Protein AF-A0A5D4RB36-F1 (afdb_monomer_lite)

Organism: NCBI:txid324767

Secondary structure (DSSP, 8-state):
--S-SHHHHHHHHHHHHHHHHHHHHHH---GGG--HHHHHHHHHHHHHHHHHHHHHHHHHHHHTT-

Structur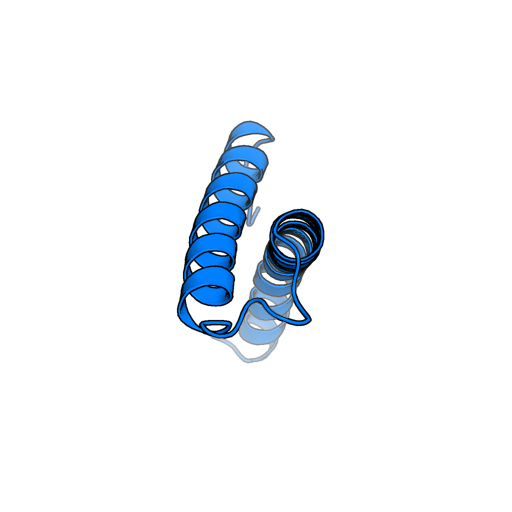e (mmCIF, N/CA/C/O backbone):
data_AF-A0A5D4RB36-F1
#
_entry.id   AF-A0A5D4RB36-F1
#
loop_
_atom_site.group_PDB
_atom_site.id
_atom_site.type_symbol
_atom_site.label_atom_id
_atom_site.label_alt_id
_atom_site.label_comp_id
_atom_site.label_asym_id
_atom_site.label_entity_id
_atom_site.label_seq_id
_atom_site.pdbx_PDB_ins_code
_atom_site.Cartn_x
_atom_site.Cartn_y
_atom_site.Cartn_z
_atom_site.occupancy
_atom_site.B_iso_or_equiv
_atom_site.auth_seq_id
_atom_site.auth_comp_id
_atom_site.auth_asym_id
_atom_site.auth_atom_id
_atom_site.pdbx_PDB_model_num
ATOM 1 N N . MET A 1 1 ? 5.452 3.245 -18.252 1.00 64.44 1 MET A N 1
ATOM 2 C CA . MET A 1 1 ? 5.699 3.036 -16.805 1.00 64.44 1 MET A CA 1
ATOM 3 C C . MET A 1 1 ? 4.556 2.210 -16.233 1.00 64.44 1 MET A C 1
ATOM 5 O O . MET A 1 1 ? 3.490 2.229 -16.827 1.00 64.44 1 MET A O 1
ATOM 9 N N . PHE A 1 2 ? 4.771 1.442 -15.159 1.00 71.69 2 PHE A N 1
ATOM 10 C CA . PHE A 1 2 ? 3.701 0.626 -14.551 1.00 71.69 2 PHE A CA 1
ATOM 11 C C . PHE A 1 2 ? 2.518 1.492 -14.071 1.00 71.69 2 PHE A C 1
ATOM 13 O O . PHE A 1 2 ? 1.375 1.067 -14.152 1.00 71.69 2 PHE A O 1
ATOM 20 N N . TYR A 1 3 ? 2.805 2.735 -13.676 1.00 83.88 3 TYR A N 1
ATOM 21 C CA . TYR A 1 3 ? 1.833 3.797 -13.433 1.00 83.88 3 TYR A CA 1
ATOM 22 C C . TYR A 1 3 ? 2.226 5.007 -14.291 1.00 83.88 3 TYR A C 1
ATOM 24 O O . TYR A 1 3 ? 3.402 5.380 -14.300 1.00 83.88 3 TYR A O 1
ATOM 32 N N . SER A 1 4 ? 1.294 5.561 -15.069 1.00 85.81 4 SER A N 1
ATOM 33 C CA . SER A 1 4 ? 1.549 6.678 -15.999 1.00 85.81 4 SER A CA 1
ATOM 34 C C . SER A 1 4 ? 1.513 8.047 -15.332 1.00 85.81 4 SER A C 1
ATOM 36 O O . SER A 1 4 ? 2.197 8.966 -15.772 1.00 85.81 4 SER A O 1
ATOM 38 N N . ASP A 1 5 ? 0.720 8.179 -14.276 1.00 92.12 5 ASP A N 1
ATOM 39 C CA . ASP A 1 5 ? 0.425 9.438 -13.612 1.00 92.12 5 ASP A CA 1
ATOM 40 C C . ASP A 1 5 ? 0.019 9.190 -12.153 1.00 92.12 5 ASP A C 1
ATOM 42 O O . ASP A 1 5 ? -0.228 8.058 -11.721 1.00 92.12 5 ASP A O 1
ATOM 46 N N . ILE A 1 6 ? -0.034 10.271 -11.375 1.00 92.06 6 ILE A N 1
ATOM 47 C CA . ILE A 1 6 ? -0.349 10.201 -9.948 1.00 92.06 6 ILE A CA 1
ATOM 48 C C . ILE A 1 6 ? -1.794 9.761 -9.685 1.00 92.06 6 ILE A C 1
ATOM 50 O O . ILE A 1 6 ? -2.053 9.140 -8.655 1.00 92.06 6 ILE A O 1
ATOM 54 N N . GLN A 1 7 ? -2.727 10.029 -10.606 1.00 94.38 7 GLN A N 1
ATO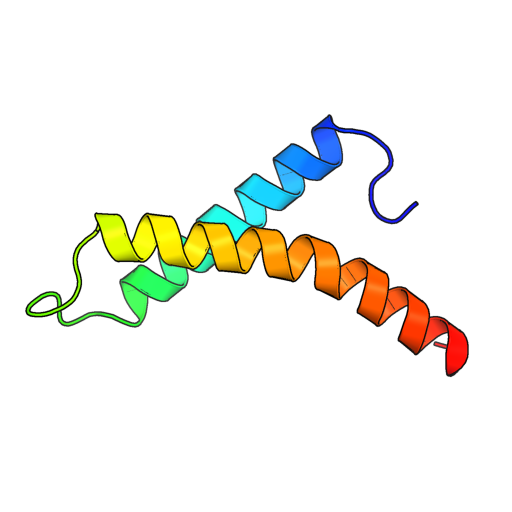M 55 C CA . GLN A 1 7 ? -4.115 9.596 -10.451 1.00 94.38 7 GLN A CA 1
ATOM 56 C C . GLN A 1 7 ? -4.186 8.072 -10.517 1.00 94.38 7 GLN A C 1
ATOM 58 O O . GLN A 1 7 ? -4.781 7.457 -9.639 1.00 94.38 7 GLN A O 1
ATOM 63 N N . MET A 1 8 ? -3.482 7.453 -11.464 1.00 93.44 8 MET A N 1
ATOM 64 C CA . MET A 1 8 ? -3.399 6.002 -11.603 1.00 93.44 8 MET A CA 1
ATOM 65 C C . MET A 1 8 ? -2.775 5.336 -10.369 1.00 93.44 8 MET A C 1
ATOM 67 O O . MET A 1 8 ? -3.263 4.295 -9.925 1.00 93.44 8 MET A O 1
ATOM 71 N N . VAL A 1 9 ? -1.742 5.949 -9.773 1.00 92.81 9 VAL A N 1
ATOM 72 C CA . VAL A 1 9 ? -1.150 5.474 -8.507 1.00 92.81 9 VAL A CA 1
ATOM 73 C C . VAL A 1 9 ? -2.175 5.523 -7.373 1.00 92.81 9 VAL A C 1
ATOM 75 O O . VAL A 1 9 ? -2.331 4.539 -6.653 1.00 92.81 9 VAL A O 1
ATOM 78 N N . LEU A 1 10 ? -2.896 6.637 -7.219 1.00 95.50 10 LEU A N 1
ATOM 79 C CA . LEU A 1 10 ? -3.898 6.803 -6.161 1.00 95.50 10 LEU A CA 1
ATOM 80 C C . LEU A 1 10 ? -5.098 5.868 -6.350 1.00 95.50 10 LEU A C 1
ATOM 82 O O . LEU A 1 10 ? -5.567 5.273 -5.380 1.00 95.50 10 LEU A O 1
ATOM 86 N N . THR A 1 11 ? -5.567 5.687 -7.585 1.00 95.12 11 THR A N 1
ATOM 87 C CA . THR A 1 11 ? -6.646 4.746 -7.905 1.00 95.12 11 THR A CA 1
ATOM 88 C C . THR A 1 11 ? -6.224 3.309 -7.609 1.00 95.12 11 THR A C 1
ATOM 90 O O . THR A 1 11 ? -6.978 2.579 -6.967 1.00 95.12 11 THR A O 1
ATOM 93 N N . ALA A 1 12 ? -5.013 2.907 -8.008 1.00 94.44 12 ALA A N 1
ATOM 94 C CA . ALA A 1 12 ? -4.489 1.576 -7.711 1.00 94.44 12 ALA A CA 1
ATOM 95 C C . ALA A 1 12 ? -4.283 1.363 -6.202 1.00 94.44 12 ALA A C 1
ATOM 97 O O . ALA A 1 12 ? -4.642 0.304 -5.685 1.00 94.44 12 ALA A O 1
ATOM 98 N N . LEU A 1 13 ? -3.765 2.370 -5.487 1.00 95.75 13 LEU A N 1
ATOM 99 C CA . LEU A 1 13 ? -3.612 2.345 -4.030 1.00 95.75 13 LEU A CA 1
ATOM 100 C C . LEU A 1 13 ? -4.955 2.101 -3.347 1.00 95.75 13 LEU A C 1
ATOM 102 O O . LEU A 1 13 ? -5.084 1.189 -2.536 1.00 95.75 13 LEU A O 1
ATOM 106 N N . PHE A 1 14 ? -5.960 2.903 -3.700 1.00 96.62 14 PHE A N 1
ATOM 107 C CA . PHE A 1 14 ? -7.281 2.832 -3.092 1.00 96.62 14 PHE A CA 1
ATOM 108 C C . PHE A 1 14 ? -7.982 1.507 -3.407 1.00 96.62 14 PHE A C 1
ATOM 110 O O . PHE A 1 14 ? -8.569 0.896 -2.514 1.00 96.62 14 PHE A O 1
ATOM 117 N N . PHE A 1 15 ? -7.868 1.027 -4.649 1.00 96.31 15 PHE A N 1
ATOM 118 C CA . PHE A 1 15 ? -8.400 -0.270 -5.057 1.00 96.31 15 PHE A CA 1
ATOM 119 C C . PHE A 1 15 ? -7.807 -1.410 -4.221 1.00 96.31 15 PHE A C 1
ATOM 121 O O . PHE A 1 15 ? -8.549 -2.154 -3.578 1.00 96.31 15 PHE A O 1
ATOM 128 N N . TRP A 1 16 ? -6.475 -1.521 -4.172 1.00 96.38 16 TRP A N 1
ATOM 129 C CA . TRP A 1 16 ? -5.813 -2.583 -3.411 1.00 96.38 16 TRP A CA 1
ATOM 130 C C . TRP A 1 16 ? -6.070 -2.466 -1.914 1.00 96.38 16 TRP A C 1
ATOM 132 O O . TRP A 1 16 ? -6.290 -3.481 -1.255 1.00 96.38 16 TRP A O 1
ATOM 142 N N . TRP A 1 17 ? -6.093 -1.245 -1.382 1.00 97.44 17 TRP A N 1
ATOM 143 C CA . TRP A 1 17 ? -6.396 -1.005 0.022 1.00 97.44 17 TRP A CA 1
ATOM 144 C C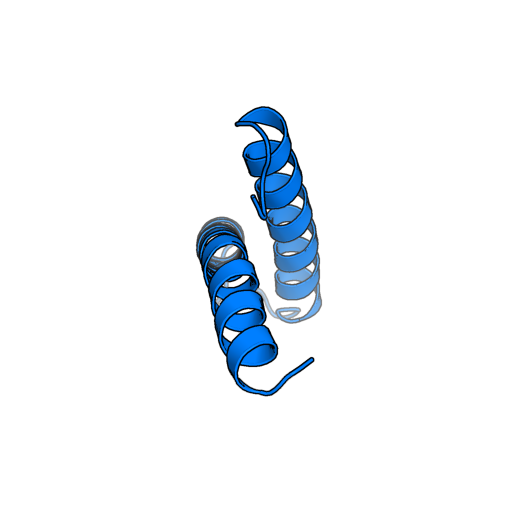 . TRP A 1 17 ? -7.795 -1.492 0.403 1.00 97.44 17 TRP A C 1
ATOM 146 O O . TRP A 1 17 ? -7.923 -2.242 1.369 1.00 97.44 17 TRP A O 1
ATOM 156 N N . LEU A 1 18 ? -8.829 -1.143 -0.371 1.00 96.69 18 LEU A N 1
ATOM 157 C CA . LEU A 1 18 ? -10.196 -1.598 -0.104 1.00 96.69 18 LEU A CA 1
ATOM 158 C C . LEU A 1 18 ? -10.326 -3.118 -0.198 1.00 96.69 18 LEU A C 1
ATOM 160 O O . LEU A 1 18 ? -10.928 -3.733 0.682 1.00 96.69 18 LEU A O 1
ATOM 164 N N . VAL A 1 19 ? -9.746 -3.728 -1.234 1.00 96.19 19 VAL A N 1
ATOM 165 C CA . VAL A 1 19 ? -9.769 -5.185 -1.415 1.00 96.19 19 VAL A CA 1
ATOM 166 C C . VAL A 1 19 ? -9.132 -5.877 -0.208 1.00 96.19 19 VAL A C 1
ATOM 168 O O . VAL A 1 19 ? -9.754 -6.740 0.411 1.00 96.19 19 VAL A O 1
ATOM 171 N N . LEU A 1 20 ? -7.927 -5.459 0.181 1.00 95.50 20 LEU A N 1
ATOM 172 C CA . LEU A 1 20 ? -7.213 -6.027 1.325 1.00 95.50 20 LEU A CA 1
ATOM 173 C C . LEU A 1 20 ? -7.942 -5.791 2.645 1.00 95.50 20 LEU A C 1
ATOM 175 O O . LEU A 1 20 ? -8.006 -6.699 3.467 1.00 95.50 20 LEU A O 1
ATOM 179 N N . LEU A 1 21 ? -8.525 -4.609 2.843 1.00 94.81 21 LEU A N 1
ATOM 180 C CA . LEU A 1 21 ? -9.296 -4.294 4.042 1.00 94.81 21 LEU A CA 1
ATOM 181 C C . LEU A 1 21 ? -10.512 -5.218 4.179 1.00 94.81 21 LEU A C 1
ATOM 183 O O . LEU A 1 21 ? -10.767 -5.739 5.266 1.00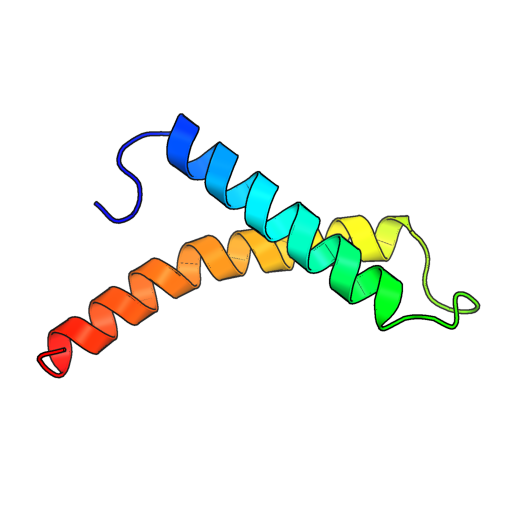 94.81 21 LEU A O 1
ATOM 187 N N . LEU A 1 22 ? -11.233 -5.465 3.081 1.00 93.75 22 LEU A N 1
ATOM 188 C CA . LEU A 1 22 ? -12.356 -6.403 3.060 1.00 93.75 22 LEU A CA 1
ATOM 189 C C . LEU A 1 22 ? -11.892 -7.826 3.380 1.00 93.75 22 LEU A C 1
ATOM 191 O O . LEU A 1 22 ? -12.481 -8.474 4.245 1.00 93.75 22 LEU A O 1
ATOM 195 N N . PHE A 1 23 ? -10.811 -8.296 2.754 1.00 91.94 23 PHE A N 1
ATOM 196 C CA . PHE A 1 23 ? -10.257 -9.620 3.049 1.00 91.94 23 PHE A CA 1
ATOM 197 C C . PHE A 1 23 ? -9.793 -9.748 4.496 1.00 91.94 23 PHE A C 1
ATOM 199 O O . PHE A 1 23 ? -10.123 -10.727 5.158 1.00 91.94 23 PHE A O 1
ATOM 206 N N . GLN A 1 24 ? -9.078 -8.751 5.010 1.00 90.00 24 GLN A N 1
ATOM 207 C CA . GLN A 1 24 ? -8.597 -8.739 6.384 1.00 90.00 24 GLN A CA 1
ATOM 208 C C . GLN A 1 24 ? -9.768 -8.758 7.373 1.00 90.00 24 GLN A C 1
ATOM 210 O O . GLN A 1 24 ? -9.725 -9.484 8.367 1.00 90.00 24 GLN A O 1
ATOM 215 N N . ARG A 1 25 ? -10.859 -8.053 7.056 1.00 89.44 25 ARG A N 1
ATOM 216 C CA . ARG A 1 25 ? -12.077 -8.047 7.869 1.00 89.44 25 ARG A CA 1
ATOM 217 C C . ARG A 1 25 ? -12.830 -9.377 7.838 1.00 89.44 25 ARG A C 1
ATOM 219 O O . ARG A 1 25 ? -13.331 -9.808 8.873 1.00 89.44 25 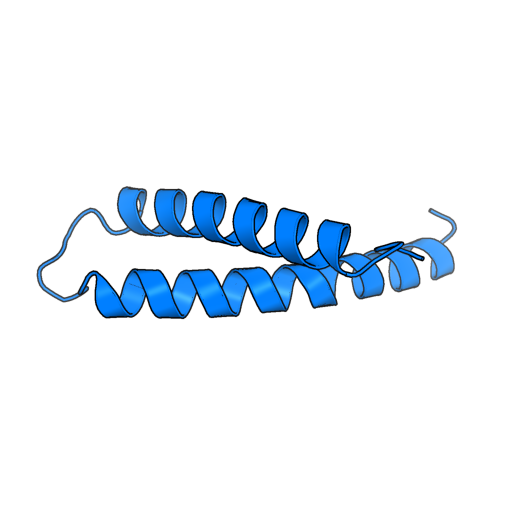ARG A O 1
ATOM 226 N N . LEU A 1 26 ? -12.921 -10.012 6.672 1.00 88.75 26 LEU A N 1
ATOM 227 C CA . LEU A 1 26 ? -13.579 -11.311 6.512 1.00 88.75 26 LEU A CA 1
ATOM 228 C C . LEU A 1 26 ? -12.759 -12.447 7.140 1.00 88.75 26 LEU A C 1
ATOM 230 O O . LEU A 1 26 ? -13.333 -13.345 7.754 1.00 88.75 26 LEU A O 1
ATOM 234 N N . ALA A 1 27 ? -11.431 -12.390 7.025 1.00 86.50 27 ALA A N 1
ATOM 235 C CA . ALA A 1 27 ? -10.521 -13.393 7.568 1.00 86.50 27 ALA A CA 1
ATOM 236 C C . ALA A 1 27 ? -10.418 -13.317 9.102 1.00 86.50 27 ALA A C 1
ATOM 238 O O . ALA A 1 27 ? -10.468 -14.348 9.772 1.00 86.50 27 ALA A O 1
ATOM 239 N N . ASN A 1 28 ? -10.349 -12.114 9.686 1.00 79.44 28 ASN A N 1
ATOM 240 C CA . ASN A 1 28 ? -10.309 -11.925 11.143 1.00 79.44 28 ASN A CA 1
ATOM 241 C C . ASN A 1 28 ? -11.714 -11.820 11.756 1.00 79.44 28 ASN A C 1
ATOM 243 O O . ASN A 1 28 ? -12.073 -10.821 12.385 1.00 79.44 28 ASN A O 1
ATOM 247 N N . ARG A 1 29 ? -12.508 -12.891 11.625 1.00 66.19 29 ARG A N 1
ATOM 248 C CA . ARG A 1 29 ? -13.888 -12.969 12.147 1.00 66.19 29 ARG A CA 1
ATOM 249 C C . ARG A 1 29 ? -13.998 -12.835 13.676 1.00 66.19 29 ARG A C 1
ATOM 251 O O . ARG A 1 29 ? -15.086 -12.551 14.166 1.00 66.19 29 ARG A O 1
ATOM 258 N N . TYR A 1 30 ? -12.901 -13.007 14.422 1.00 64.06 30 TYR A N 1
ATOM 259 C CA . TYR A 1 30 ? -12.863 -12.905 15.886 1.00 64.06 30 TYR A CA 1
ATOM 260 C C . TYR A 1 30 ? -12.215 -11.584 16.344 1.00 64.06 30 TYR A C 1
ATOM 262 O O . TYR A 1 30 ? -10.988 -11.462 16.357 1.00 64.06 30 TYR A O 1
ATOM 270 N N . PRO A 1 31 ? -13.020 -10.577 16.731 1.00 64.00 31 PRO A N 1
ATOM 271 C CA . PRO A 1 31 ? -12.547 -9.225 17.012 1.00 64.00 31 PRO A CA 1
ATOM 272 C C . PRO A 1 31 ? -11.932 -9.051 18.406 1.00 64.00 31 PRO A C 1
ATOM 274 O O . PRO A 1 31 ? -11.420 -7.971 18.686 1.00 64.00 31 PRO A O 1
ATOM 277 N N . GLU A 1 32 ? -11.939 -10.072 19.274 1.00 67.56 32 GLU A N 1
ATOM 278 C CA . GLU A 1 32 ? -11.515 -9.938 20.683 1.00 67.56 32 GLU A CA 1
ATOM 279 C C . GLU A 1 32 ? -10.091 -9.394 20.854 1.00 67.56 32 GLU A C 1
ATOM 281 O O . GLU A 1 32 ? -9.779 -8.769 21.864 1.00 67.56 32 GLU A O 1
ATOM 286 N N . ARG A 1 33 ? -9.232 -9.566 19.844 1.00 68.25 33 ARG A N 1
ATOM 287 C CA . ARG A 1 33 ? -7.859 -9.048 19.854 1.00 68.25 33 ARG A CA 1
ATOM 288 C C . ARG A 1 33 ? -7.557 -8.063 18.722 1.00 68.25 33 ARG A C 1
ATOM 290 O O . ARG A 1 33 ? -6.465 -7.493 18.687 1.00 68.25 33 ARG A O 1
ATOM 297 N N . ASN A 1 34 ? -8.482 -7.867 17.781 1.00 71.75 34 ASN A N 1
ATOM 298 C CA . ASN A 1 34 ? -8.202 -7.153 16.540 1.00 71.75 34 ASN A CA 1
ATOM 299 C C . ASN A 1 34 ? -9.130 -5.951 16.345 1.00 71.75 34 ASN A C 1
ATOM 301 O O . ASN A 1 34 ? -10.328 -6.086 16.103 1.00 71.75 34 ASN A O 1
ATOM 305 N N . THR A 1 35 ? -8.556 -4.754 16.462 1.00 85.94 35 THR A N 1
ATOM 306 C CA . THR A 1 35 ? -9.292 -3.495 16.348 1.00 85.94 35 THR A CA 1
ATOM 307 C C . THR A 1 35 ? -9.375 -3.036 14.895 1.00 85.94 35 THR A C 1
ATOM 309 O O . THR A 1 35 ? -8.433 -3.193 14.121 1.00 85.94 35 THR A O 1
ATOM 312 N N . TRP A 1 36 ? -10.472 -2.363 14.543 1.00 85.44 36 TRP A N 1
ATOM 313 C CA . TRP A 1 36 ? -10.658 -1.736 13.227 1.00 85.44 36 TRP A CA 1
ATOM 314 C C . TRP A 1 36 ? -9.494 -0.831 12.811 1.00 85.44 36 TRP A C 1
ATOM 316 O O . TRP A 1 36 ? -9.104 -0.809 11.648 1.00 85.44 36 TRP A O 1
ATOM 326 N N . LYS A 1 37 ? -8.908 -0.106 13.773 1.00 88.06 37 LYS A N 1
ATOM 327 C CA . LYS A 1 37 ? -7.740 0.751 13.530 1.00 88.06 37 LYS A CA 1
ATOM 328 C C . LYS A 1 37 ? -6.557 -0.052 12.999 1.00 88.06 37 LYS A C 1
ATOM 330 O O . LYS A 1 37 ? -5.888 0.394 12.074 1.00 88.06 37 LYS A O 1
ATOM 335 N N . LYS A 1 38 ? -6.313 -1.234 13.571 1.00 89.12 38 LYS A N 1
ATOM 336 C CA . LYS A 1 38 ? -5.229 -2.116 13.146 1.00 89.12 38 LYS A CA 1
ATOM 337 C C . LYS A 1 38 ? -5.481 -2.655 11.740 1.00 89.12 38 LYS A C 1
ATOM 339 O O . LYS A 1 38 ? -4.564 -2.629 10.933 1.00 89.12 38 LYS A O 1
ATOM 344 N N . ASP A 1 39 ? -6.715 -3.045 11.422 1.00 90.75 39 ASP A N 1
ATOM 345 C CA . ASP A 1 39 ? -7.067 -3.536 10.083 1.00 90.75 39 ASP A CA 1
ATOM 346 C C . ASP A 1 39 ? -6.877 -2.483 8.998 1.00 90.75 39 ASP A C 1
ATOM 348 O O . ASP A 1 39 ? -6.258 -2.754 7.970 1.00 90.75 39 ASP A O 1
ATOM 352 N N . ILE A 1 40 ? -7.340 -1.260 9.254 1.00 92.75 40 ILE A N 1
ATOM 353 C CA . ILE A 1 40 ? -7.150 -0.123 8.351 1.00 92.75 40 ILE A CA 1
ATOM 354 C C . ILE A 1 40 ? -5.661 0.142 8.113 1.00 92.75 40 ILE A C 1
ATOM 356 O O . ILE A 1 40 ? -5.237 0.273 6.967 1.00 92.75 40 ILE A O 1
ATOM 360 N N . LEU A 1 41 ? -4.861 0.180 9.182 1.00 93.88 41 LEU A N 1
ATOM 361 C CA . LEU A 1 41 ? -3.435 0.485 9.091 1.00 93.88 41 LEU A CA 1
ATOM 362 C C . LEU A 1 41 ? -2.664 -0.632 8.371 1.00 93.88 41 LEU A C 1
ATOM 364 O O . LEU A 1 41 ? -1.856 -0.365 7.485 1.00 93.88 41 LEU A O 1
ATOM 368 N N . THR A 1 42 ? -2.923 -1.893 8.728 1.00 93.44 42 THR A N 1
ATOM 369 C CA . THR A 1 42 ? -2.261 -3.057 8.128 1.00 93.44 42 THR A CA 1
ATOM 370 C C . THR A 1 42 ? -2.608 -3.199 6.649 1.00 93.44 42 THR A C 1
ATOM 372 O O . THR A 1 42 ? -1.692 -3.324 5.839 1.00 93.44 42 THR A O 1
ATOM 375 N N . SER A 1 43 ? -3.889 -3.119 6.282 1.00 95.44 43 SER A N 1
ATOM 376 C CA . SER A 1 43 ? -4.311 -3.175 4.875 1.00 95.44 43 SER A CA 1
ATOM 377 C C . SER A 1 43 ? -3.741 -2.012 4.060 1.00 95.44 43 SER A C 1
ATOM 379 O O . SER A 1 43 ? -3.367 -2.198 2.902 1.00 95.44 43 SER A O 1
ATOM 381 N N . PHE A 1 44 ? -3.600 -0.822 4.658 1.00 95.94 44 PHE A N 1
ATOM 382 C CA . PHE A 1 44 ? -2.968 0.317 3.995 1.00 95.94 44 PHE A CA 1
ATOM 383 C C . PHE A 1 44 ? -1.489 0.040 3.692 1.00 95.94 44 PHE A C 1
ATOM 385 O O . PHE A 1 44 ? -1.076 0.143 2.536 1.00 95.94 44 PHE A O 1
ATOM 392 N N . TYR A 1 45 ? -0.702 -0.409 4.676 1.00 96.50 45 TYR A N 1
ATOM 393 C CA . TYR A 1 45 ? 0.697 -0.795 4.439 1.00 96.50 45 TYR A CA 1
ATOM 394 C C . TYR A 1 45 ? 0.839 -1.923 3.412 1.00 96.50 45 TYR A C 1
ATOM 396 O O . TYR A 1 45 ? 1.728 -1.870 2.562 1.00 96.50 45 TYR A O 1
ATOM 404 N N . GLN A 1 46 ? -0.046 -2.921 3.453 1.00 95.06 46 GLN A N 1
ATOM 405 C CA . GLN A 1 46 ? -0.070 -3.998 2.463 1.00 95.06 46 GLN A CA 1
ATOM 406 C C . GLN A 1 46 ? -0.337 -3.463 1.050 1.00 95.06 46 GLN A C 1
ATOM 408 O O . GLN A 1 46 ? 0.338 -3.877 0.111 1.00 95.06 46 GLN A O 1
ATOM 413 N N . SER A 1 47 ? -1.258 -2.510 0.885 1.00 96.44 47 SER A N 1
ATOM 414 C CA . SER A 1 47 ? -1.544 -1.912 -0.426 1.00 96.44 47 SER A CA 1
ATOM 415 C C . SER A 1 47 ? -0.348 -1.137 -0.994 1.00 96.44 47 SER A C 1
ATOM 417 O O . SER A 1 47 ? -0.006 -1.315 -2.163 1.00 96.44 47 SER A O 1
ATOM 419 N N . VAL A 1 48 ? 0.364 -0.370 -0.160 1.00 96.00 48 VAL A N 1
ATOM 420 C CA . VAL A 1 48 ? 1.613 0.308 -0.546 1.00 96.00 48 VAL A CA 1
ATOM 421 C C . VAL A 1 48 ? 2.687 -0.705 -0.953 1.00 96.00 48 VAL A C 1
ATOM 423 O O . VAL A 1 48 ? 3.354 -0.516 -1.969 1.00 96.00 48 VAL A O 1
ATOM 426 N N . LEU A 1 49 ? 2.829 -1.806 -0.209 1.00 96.50 49 LEU A N 1
ATOM 427 C CA . LEU A 1 49 ? 3.749 -2.888 -0.569 1.00 96.50 49 LEU A CA 1
ATOM 428 C C . LEU A 1 49 ? 3.407 -3.508 -1.929 1.00 96.50 49 LEU A C 1
ATOM 430 O O . LEU A 1 49 ? 4.308 -3.694 -2.743 1.00 96.50 49 LEU A O 1
ATOM 434 N N . ILE A 1 50 ? 2.130 -3.782 -2.210 1.00 95.31 50 ILE A N 1
ATOM 435 C CA . ILE A 1 50 ? 1.694 -4.319 -3.511 1.00 95.31 50 ILE A CA 1
ATOM 436 C C . ILE A 1 50 ? 2.073 -3.370 -4.651 1.00 95.31 50 ILE A C 1
ATOM 438 O O . ILE A 1 50 ? 2.587 -3.821 -5.677 1.00 95.31 50 ILE A O 1
ATOM 442 N N . LEU A 1 51 ? 1.885 -2.059 -4.469 1.00 93.62 51 LEU A N 1
ATOM 443 C CA . LEU A 1 51 ? 2.243 -1.074 -5.493 1.00 93.62 51 LEU A CA 1
ATOM 444 C C . LEU A 1 51 ? 3.729 -1.101 -5.856 1.00 93.62 51 LEU A C 1
ATOM 446 O O . LEU A 1 51 ? 4.056 -0.830 -7.010 1.00 93.62 51 LEU A O 1
ATOM 450 N N . ILE A 1 52 ? 4.603 -1.427 -4.901 1.00 93.69 52 ILE A N 1
ATOM 451 C CA . ILE A 1 52 ? 6.053 -1.558 -5.106 1.00 93.69 52 ILE A CA 1
ATOM 452 C C . ILE A 1 52 ? 6.389 -2.928 -5.707 1.00 93.69 52 ILE A C 1
ATOM 454 O O . ILE A 1 52 ? 7.191 -3.022 -6.637 1.00 93.69 52 ILE A O 1
ATOM 458 N N . LEU A 1 53 ? 5.764 -3.994 -5.203 1.00 94.56 53 LEU A N 1
ATOM 459 C CA . LEU A 1 53 ? 6.053 -5.366 -5.616 1.00 94.56 53 LEU A CA 1
ATOM 460 C C . LEU A 1 53 ? 5.641 -5.652 -7.060 1.00 94.56 53 LEU A C 1
ATOM 462 O O . LEU A 1 53 ? 6.349 -6.388 -7.737 1.00 94.56 53 LEU A O 1
ATOM 466 N N . LEU A 1 54 ? 4.548 -5.075 -7.562 1.00 91.69 54 LEU A N 1
ATOM 467 C CA . LEU A 1 54 ? 4.087 -5.326 -8.933 1.00 91.69 54 LEU A CA 1
ATOM 468 C C . LEU A 1 54 ? 5.083 -4.845 -10.017 1.00 91.69 54 LEU A C 1
ATOM 470 O O . LEU A 1 54 ? 5.421 -5.636 -10.902 1.00 91.69 54 LEU A O 1
ATOM 474 N N . PRO A 1 55 ? 5.626 -3.611 -9.965 1.00 91.31 55 PRO A N 1
ATOM 475 C CA . PRO A 1 55 ? 6.724 -3.184 -10.831 1.00 91.31 55 PRO A CA 1
ATOM 476 C C . PRO A 1 55 ? 7.984 -4.039 -10.691 1.00 91.31 55 PRO A C 1
ATOM 478 O O . PRO A 1 55 ? 8.611 -4.350 -11.702 1.00 91.31 55 PRO A O 1
ATOM 481 N N . VAL A 1 56 ? 8.351 -4.424 -9.462 1.00 92.69 56 VAL A N 1
ATOM 482 C CA . VAL A 1 56 ? 9.522 -5.278 -9.200 1.00 92.69 56 VAL A CA 1
ATOM 483 C C . VAL A 1 56 ? 9.327 -6.655 -9.827 1.00 92.69 56 VAL A C 1
ATOM 485 O O . VAL A 1 56 ? 10.211 -7.143 -10.524 1.00 92.69 56 VAL A O 1
ATOM 488 N N . LEU A 1 57 ? 8.149 -7.253 -9.658 1.00 93.25 57 LEU A N 1
ATOM 489 C CA . LE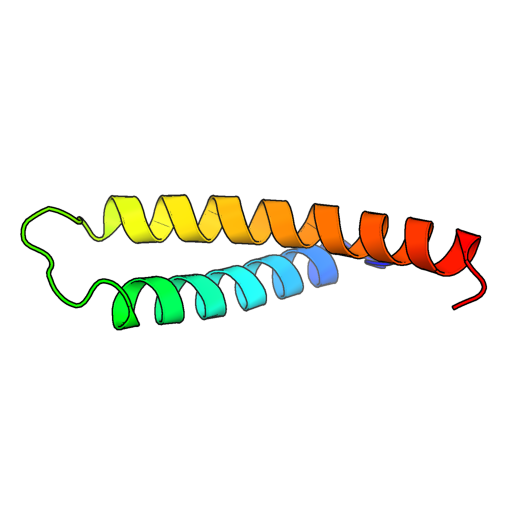U A 1 57 ? 7.791 -8.523 -10.273 1.00 93.25 57 LEU A CA 1
ATOM 490 C C . LEU A 1 57 ? 7.844 -8.421 -11.798 1.00 93.25 57 LEU A C 1
ATOM 492 O O . LEU A 1 57 ? 8.462 -9.268 -12.430 1.00 93.25 57 LEU A O 1
ATOM 496 N N . LYS A 1 58 ? 7.270 -7.365 -12.390 1.00 91.50 58 LYS A N 1
ATOM 497 C CA . LYS A 1 58 ? 7.361 -7.127 -13.839 1.00 91.50 58 LYS A CA 1
ATOM 498 C C . LYS A 1 58 ? 8.812 -7.023 -14.303 1.00 91.50 58 LYS A C 1
ATOM 500 O O . LYS A 1 58 ? 9.170 -7.592 -15.326 1.00 91.50 58 LYS A O 1
ATOM 505 N N . PHE A 1 59 ? 9.645 -6.295 -13.564 1.00 92.31 59 PHE A N 1
ATOM 506 C CA . PHE A 1 59 ? 11.063 -6.173 -13.881 1.00 92.31 59 PHE A CA 1
ATOM 507 C C . PHE A 1 59 ? 11.755 -7.539 -13.877 1.00 92.31 59 PHE A C 1
ATOM 509 O O . PHE A 1 59 ? 12.476 -7.846 -14.820 1.00 92.31 59 PHE A O 1
ATOM 516 N N . ILE A 1 60 ? 11.494 -8.364 -12.861 1.00 94.50 60 ILE A N 1
ATOM 517 C CA . ILE A 1 60 ? 12.037 -9.722 -12.752 1.00 94.50 60 ILE A CA 1
ATOM 518 C C . ILE A 1 60 ? 11.538 -10.600 -13.907 1.00 94.50 60 ILE A C 1
ATOM 520 O O . ILE A 1 60 ? 12.349 -11.242 -14.563 1.00 94.50 60 ILE A O 1
ATOM 524 N N . LEU A 1 61 ? 10.235 -10.604 -14.200 1.00 94.69 61 LEU A N 1
ATOM 525 C CA . LEU A 1 61 ? 9.644 -11.402 -15.283 1.00 94.69 61 LEU A CA 1
ATOM 526 C C . LEU A 1 61 ? 10.252 -11.065 -16.648 1.00 94.69 61 LEU A C 1
ATOM 528 O O . LEU A 1 61 ? 10.647 -11.975 -17.376 1.00 94.69 61 LEU A O 1
ATOM 532 N N . ASN A 1 62 ? 10.462 -9.774 -16.920 1.00 91.69 62 ASN A N 1
ATOM 533 C CA . ASN A 1 62 ? 11.142 -9.326 -18.130 1.00 91.69 62 ASN A CA 1
ATOM 534 C C . ASN A 1 62 ? 12.578 -9.883 -18.238 1.00 91.69 62 ASN A C 1
ATOM 536 O O . ASN A 1 62 ? 13.039 -10.142 -19.347 1.00 91.69 62 ASN A O 1
ATOM 540 N N . GLN A 1 63 ? 13.298 -10.079 -17.120 1.00 91.94 63 GLN A N 1
ATOM 541 C CA . GLN A 1 63 ? 14.631 -10.713 -17.140 1.00 91.94 63 GLN A CA 1
ATOM 542 C C . GLN A 1 63 ? 14.566 -12.192 -17.543 1.00 91.94 63 GLN A C 1
ATOM 544 O O . GLN A 1 63 ? 15.529 -12.725 -18.087 1.00 91.94 63 GLN A O 1
ATOM 549 N N . PHE A 1 64 ? 13.436 -12.851 -17.288 1.00 92.81 64 PHE A N 1
ATOM 550 C CA . PHE A 1 64 ? 13.194 -14.249 -17.640 1.00 92.81 64 PHE A CA 1
ATOM 551 C C . PHE A 1 64 ? 12.499 -14.423 -19.001 1.00 92.81 64 PHE A C 1
ATOM 553 O O . PHE A 1 64 ? 12.207 -15.554 -19.383 1.00 92.81 64 PHE A O 1
ATOM 560 N N . GLY A 1 65 ? 12.261 -13.335 -19.743 1.00 86.62 65 GLY A N 1
ATOM 561 C CA . GLY A 1 65 ? 11.654 -13.374 -21.076 1.00 86.62 65 GLY A CA 1
ATOM 562 C C . GLY A 1 65 ? 10.132 -13.549 -21.091 1.00 86.62 65 GLY A C 1
ATOM 563 O O . GLY A 1 65 ? 9.598 -13.966 -22.119 1.00 86.62 65 GLY A O 1
ATOM 564 N N . TYR A 1 66 ? 9.457 -13.246 -19.977 1.00 65.00 66 TYR A N 1
ATOM 565 C CA . TYR A 1 66 ? 7.993 -13.212 -19.857 1.00 65.00 66 TYR A CA 1
ATOM 566 C C . TYR A 1 66 ? 7.445 -11.785 -19.928 1.00 65.00 66 TYR A C 1
ATOM 568 O O . TYR A 1 66 ? 8.155 -10.857 -19.475 1.00 65.00 66 TYR A O 1
#

Foldseek 3Di:
DLAPDPVSVVVQLVVQLVVQLVVLCVVCVDCPPPDSVNSSVVSSVVSVVCSVVVVVVVVVVVVVVD

pLDDT: mean 89.11, std 9.5, range [64.0, 97.44]

Sequence (66 aa):
MFYSDIQMVLTALFFWWLVLLLFQRLANRYPERNTWKKDILTSFYQSVLILILLPVLKFILNQFGY

Radius of gyration: 14.78 Å; chains: 1; bounding box: 28×24×42 Å